Protein AF-A0A7X5FRD9-F1 (afdb_monomer_lite)

Structure (mmCIF, N/CA/C/O backbone):
data_AF-A0A7X5FRD9-F1
#
_entry.id   AF-A0A7X5FRD9-F1
#
loop_
_atom_site.group_PDB
_atom_site.id
_atom_site.type_symbol
_atom_site.label_atom_id
_atom_site.label_alt_id
_atom_site.label_comp_id
_atom_site.label_asym_id
_atom_site.label_entity_id
_atom_site.label_seq_id
_atom_site.pdbx_PDB_ins_code
_atom_site.Cartn_x
_atom_site.Cartn_y
_atom_site.Cartn_z
_atom_site.occupancy
_atom_site.B_iso_or_equiv
_atom_site.auth_seq_id
_atom_site.auth_comp_id
_atom_site.auth_asym_id
_atom_site.auth_atom_id
_atom_site.pdbx_PDB_model_num
ATOM 1 N N . MET A 1 1 ? 7.848 5.625 -25.004 1.00 50.00 1 MET A N 1
ATOM 2 C CA . MET A 1 1 ? 8.713 4.626 -24.335 1.00 50.00 1 MET A CA 1
ATOM 3 C C . MET A 1 1 ? 7.852 3.882 -23.317 1.00 50.00 1 MET A C 1
ATOM 5 O O . MET A 1 1 ? 7.353 4.527 -22.405 1.00 50.00 1 MET A O 1
ATOM 9 N N . LYS A 1 2 ? 7.557 2.586 -23.506 1.00 56.16 2 LYS A N 1
ATOM 10 C CA . LYS A 1 2 ? 6.750 1.821 -22.533 1.00 56.16 2 LYS A CA 1
ATOM 11 C C . LYS A 1 2 ? 7.625 1.489 -21.322 1.00 56.16 2 LYS A C 1
ATOM 13 O O . LYS A 1 2 ? 8.615 0.773 -21.457 1.00 56.16 2 LYS A O 1
ATOM 18 N N . ILE A 1 3 ? 7.289 2.040 -20.162 1.00 62.16 3 ILE A N 1
ATOM 19 C CA . ILE A 1 3 ? 7.941 1.710 -18.891 1.00 62.16 3 ILE A CA 1
ATOM 20 C C . ILE A 1 3 ? 7.584 0.251 -18.566 1.00 62.16 3 ILE A C 1
ATOM 22 O O . ILE A 1 3 ? 6.420 -0.130 -18.645 1.00 62.16 3 ILE A O 1
ATOM 26 N N . LYS A 1 4 ? 8.586 -0.575 -18.252 1.00 71.56 4 LYS A N 1
ATOM 27 C CA . LYS A 1 4 ? 8.420 -1.982 -17.860 1.00 71.56 4 LYS A CA 1
ATOM 28 C C . LYS A 1 4 ? 8.595 -2.123 -16.350 1.00 71.56 4 LYS A C 1
ATOM 30 O O . LYS A 1 4 ? 9.277 -1.304 -15.734 1.00 71.56 4 LYS A O 1
ATOM 35 N N . LEU A 1 5 ? 8.038 -3.190 -15.778 1.0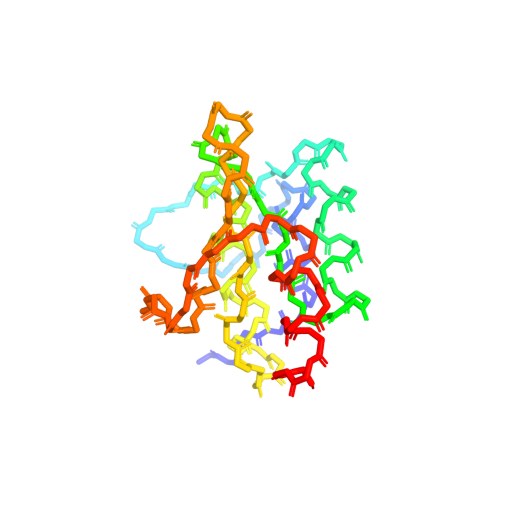0 69.38 5 LEU A N 1
ATOM 36 C CA . LEU A 1 5 ? 8.143 -3.484 -14.344 1.00 69.38 5 LEU A CA 1
ATOM 37 C C . LEU A 1 5 ? 9.606 -3.625 -13.887 1.00 69.38 5 LEU A C 1
ATOM 39 O O . LEU A 1 5 ? 9.982 -3.098 -12.848 1.00 69.38 5 LEU A O 1
ATOM 43 N N . GLU A 1 6 ? 10.447 -4.240 -14.720 1.00 67.56 6 GLU A N 1
ATOM 44 C CA . GLU A 1 6 ? 11.883 -4.434 -14.466 1.00 67.56 6 GLU A CA 1
ATOM 45 C C . GLU A 1 6 ? 12.623 -3.109 -14.224 1.00 67.56 6 GLU A C 1
ATOM 47 O O . GLU A 1 6 ? 13.511 -3.026 -13.376 1.00 67.56 6 GLU A O 1
ATOM 52 N N . HIS A 1 7 ? 12.220 -2.039 -14.917 1.00 66.38 7 HIS A N 1
ATOM 53 C CA . HIS A 1 7 ? 12.802 -0.710 -14.730 1.00 66.38 7 HIS A CA 1
ATOM 54 C C . HIS A 1 7 ? 12.393 -0.086 -13.391 1.00 66.38 7 HIS A C 1
ATOM 56 O O . HIS A 1 7 ? 13.156 0.692 -12.819 1.00 66.38 7 HIS A O 1
ATOM 62 N N . ILE A 1 8 ? 11.208 -0.426 -12.878 1.00 67.62 8 ILE A N 1
ATOM 63 C CA . ILE A 1 8 ? 10.758 -0.001 -11.549 1.00 67.62 8 ILE A CA 1
ATOM 64 C C . ILE A 1 8 ? 11.499 -0.798 -10.471 1.00 67.62 8 ILE A C 1
ATOM 66 O O . ILE A 1 8 ? 11.976 -0.207 -9.505 1.00 67.62 8 ILE A O 1
ATOM 70 N N . ASP A 1 9 ? 11.691 -2.104 -10.660 1.00 68.81 9 ASP A N 1
ATOM 71 C CA . ASP A 1 9 ? 12.445 -2.940 -9.719 1.00 68.81 9 ASP A CA 1
ATOM 72 C C . ASP A 1 9 ? 13.912 -2.506 -9.595 1.00 68.81 9 ASP A C 1
ATOM 74 O O . ASP A 1 9 ? 14.476 -2.513 -8.498 1.00 68.81 9 ASP A O 1
ATOM 78 N N . GLN A 1 10 ? 14.534 -2.071 -10.695 1.00 67.38 10 GLN A N 1
ATOM 79 C CA . GLN A 1 10 ? 15.871 -1.472 -10.660 1.00 67.38 10 GLN A CA 1
ATOM 80 C C . GLN A 1 10 ? 15.899 -0.182 -9.828 1.00 67.38 10 GLN A C 1
ATOM 82 O O . GLN A 1 10 ? 16.815 -0.004 -9.025 1.00 67.38 10 GLN A O 1
ATOM 87 N N . LEU A 1 11 ? 14.876 0.672 -9.945 1.00 67.06 11 LEU A N 1
ATOM 88 C CA . LEU A 1 11 ? 14.765 1.900 -9.154 1.00 67.06 11 LEU A CA 1
ATOM 89 C C . LEU A 1 11 ? 14.555 1.630 -7.665 1.00 67.06 11 LEU A C 1
ATOM 91 O O . LEU A 1 11 ? 15.206 2.273 -6.845 1.00 67.06 11 LEU A O 1
ATOM 95 N N . VAL A 1 12 ? 13.700 0.661 -7.321 1.00 62.84 12 VAL A N 1
ATOM 96 C CA . VAL A 1 12 ? 13.488 0.218 -5.933 1.00 62.84 12 VAL A CA 1
ATOM 97 C C . VAL A 1 12 ? 14.810 -0.221 -5.300 1.00 62.84 12 VAL A C 1
ATOM 99 O O . VAL A 1 12 ? 15.067 0.076 -4.134 1.00 62.84 12 VAL A O 1
ATOM 102 N N . ARG A 1 13 ? 15.675 -0.882 -6.081 1.00 62.72 13 ARG A N 1
ATOM 103 C CA . ARG A 1 13 ? 17.015 -1.329 -5.667 1.00 62.72 13 ARG A CA 1
ATOM 104 C C . ARG A 1 13 ? 18.076 -0.220 -5.673 1.00 62.72 13 ARG A C 1
ATOM 106 O O . ARG A 1 13 ? 19.208 -0.488 -5.296 1.00 62.72 13 ARG A O 1
ATOM 113 N N . GLY A 1 14 ? 17.737 1.004 -6.087 1.00 55.38 14 GLY A N 1
ATOM 114 C CA . GLY A 1 14 ? 18.679 2.126 -6.178 1.00 55.38 14 GLY A CA 1
ATOM 115 C C . GLY A 1 14 ? 19.594 2.097 -7.408 1.00 55.38 14 GLY A C 1
ATOM 116 O O . GLY A 1 14 ? 20.504 2.917 -7.509 1.00 55.38 14 GLY A O 1
ATOM 117 N N . ASN A 1 15 ? 19.349 1.198 -8.365 1.00 55.38 15 ASN A N 1
ATOM 118 C CA . ASN A 1 15 ? 20.126 1.104 -9.596 1.00 55.38 15 ASN A CA 1
ATOM 119 C C . ASN A 1 15 ? 19.606 2.095 -10.646 1.00 55.38 15 ASN A C 1
ATOM 121 O O . ASN A 1 15 ? 18.398 2.311 -10.785 1.00 55.38 15 ASN A O 1
ATOM 125 N N . LYS A 1 16 ? 20.520 2.688 -11.425 1.00 52.94 16 LYS A N 1
ATOM 126 C CA . LYS A 1 16 ? 20.158 3.539 -12.568 1.00 52.94 16 LYS A CA 1
ATOM 127 C C . LYS A 1 16 ? 19.449 2.675 -13.612 1.00 52.94 16 LYS A C 1
ATOM 129 O O . LYS A 1 16 ? 20.088 1.852 -14.252 1.00 52.94 16 LYS A O 1
ATOM 134 N N . SER A 1 17 ? 18.152 2.893 -13.811 1.00 48.69 17 SER A N 1
ATOM 135 C CA . SER A 1 17 ? 17.380 2.187 -14.843 1.00 48.69 17 SER A CA 1
ATOM 136 C C . SER A 1 17 ? 17.606 2.733 -16.258 1.00 48.69 17 SER A C 1
ATOM 138 O O . SER A 1 17 ? 17.048 2.209 -17.216 1.00 48.69 17 SER A O 1
ATOM 140 N N . GLY A 1 18 ? 18.389 3.812 -16.405 1.00 49.53 18 GLY A N 1
ATOM 141 C CA . GLY A 1 18 ? 18.667 4.462 -17.692 1.00 49.53 18 GLY A CA 1
ATOM 142 C C . GLY A 1 18 ? 17.465 5.182 -18.317 1.00 49.53 18 GLY A C 1
ATOM 143 O O . GLY A 1 18 ? 17.599 5.763 -19.390 1.00 49.53 18 GLY A O 1
ATOM 144 N N . ILE A 1 19 ? 16.300 5.178 -17.656 1.00 49.31 19 ILE A N 1
ATOM 145 C CA . ILE A 1 19 ? 15.057 5.776 -18.154 1.00 49.31 19 ILE A CA 1
ATOM 146 C C . ILE A 1 19 ? 14.659 6.956 -17.268 1.00 49.31 19 ILE A C 1
ATOM 148 O O . ILE A 1 19 ? 14.501 6.817 -16.053 1.00 49.31 19 ILE A O 1
ATOM 152 N N . ASN A 1 20 ? 14.443 8.115 -17.894 1.00 48.94 20 ASN A N 1
ATOM 153 C CA . ASN A 1 20 ? 13.941 9.319 -17.233 1.00 48.94 20 ASN A CA 1
ATOM 154 C 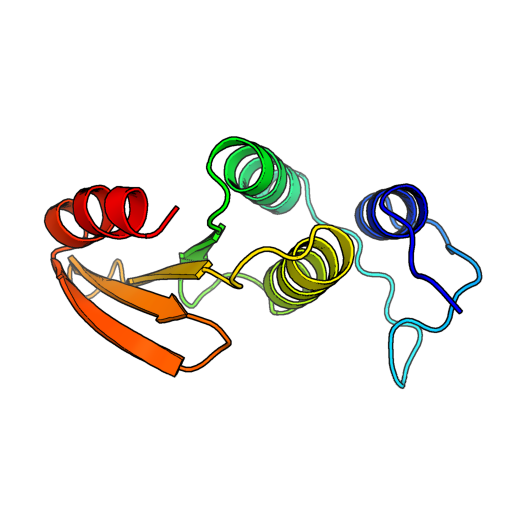C . ASN A 1 20 ? 12.470 9.131 -16.843 1.00 48.94 20 ASN A C 1
ATOM 156 O O . ASN A 1 20 ? 11.560 9.358 -17.633 1.00 48.94 20 ASN A O 1
ATOM 160 N N . LEU A 1 21 ? 12.236 8.711 -15.602 1.00 51.09 21 LEU A N 1
ATOM 161 C CA . LEU A 1 21 ? 10.906 8.506 -15.025 1.00 51.09 21 LEU A CA 1
ATOM 162 C C . LEU A 1 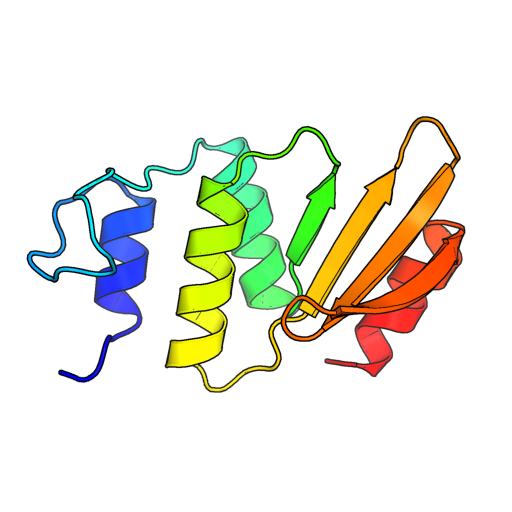21 ? 10.361 9.773 -14.317 1.00 51.09 21 LEU A C 1
ATOM 164 O O . LEU A 1 21 ? 9.649 9.660 -13.318 1.00 51.09 21 LEU A O 1
ATOM 168 N N . GLY A 1 22 ? 10.717 10.968 -14.810 1.00 43.53 22 GLY A N 1
ATOM 169 C CA . GLY A 1 22 ? 10.347 12.285 -14.260 1.00 43.53 22 GLY A CA 1
ATOM 170 C C . GLY A 1 22 ? 11.518 13.284 -14.206 1.00 43.53 22 GLY A C 1
ATOM 171 O O . GLY A 1 22 ? 12.670 12.895 -14.382 1.00 43.53 22 GLY A O 1
ATOM 172 N N . SER A 1 23 ? 11.224 14.572 -13.964 1.00 40.00 23 SER A N 1
ATOM 173 C CA . SER A 1 23 ? 12.109 15.724 -14.255 1.00 40.00 23 SER A CA 1
ATOM 174 C C . SER A 1 23 ? 13.450 15.824 -13.517 1.00 40.00 23 SER A C 1
ATOM 176 O O . SER A 1 23 ? 14.245 16.691 -13.865 1.00 40.00 23 SER A O 1
ATOM 178 N N . ARG A 1 24 ? 13.767 14.980 -12.531 1.00 43.38 24 ARG A N 1
ATOM 179 C CA . ARG A 1 24 ? 15.112 14.926 -11.931 1.00 43.38 24 ARG A CA 1
ATOM 180 C C . ARG A 1 24 ? 15.421 13.495 -11.524 1.00 43.38 24 ARG A C 1
ATOM 182 O O . ARG A 1 24 ? 14.579 12.840 -10.917 1.00 43.38 24 ARG A O 1
ATOM 189 N N . GLY A 1 25 ? 16.625 13.029 -11.851 1.00 43.38 25 GLY A N 1
ATOM 190 C CA . GLY A 1 25 ? 17.153 11.716 -11.485 1.00 43.38 25 GLY A CA 1
ATOM 191 C C . GLY A 1 25 ? 17.344 11.567 -9.977 1.00 43.38 25 GLY A C 1
ATOM 192 O O . GLY A 1 25 ? 18.469 11.547 -9.491 1.00 43.38 25 GLY A O 1
ATOM 193 N N . VAL A 1 26 ? 16.243 11.478 -9.235 1.00 45.69 26 VAL A N 1
ATOM 194 C CA . VAL A 1 26 ? 16.248 11.147 -7.815 1.00 45.69 26 VAL A CA 1
ATOM 195 C C . VAL A 1 26 ? 16.258 9.621 -7.715 1.00 45.69 26 VAL A C 1
ATOM 197 O O . VAL A 1 26 ? 15.280 8.987 -8.118 1.00 45.69 26 VAL A O 1
ATOM 200 N N . PRO A 1 27 ? 17.342 8.996 -7.221 1.00 48.75 27 PRO A N 1
ATOM 201 C CA . PRO A 1 27 ? 17.355 7.561 -6.980 1.00 48.75 27 PRO A CA 1
ATOM 202 C C . PRO A 1 27 ? 16.256 7.218 -5.967 1.00 48.75 27 PRO A C 1
ATOM 204 O O . PRO A 1 27 ? 16.276 7.656 -4.817 1.00 48.75 27 PRO A O 1
ATOM 207 N N . HIS A 1 28 ? 15.267 6.444 -6.409 1.00 61.00 28 HIS A N 1
ATOM 208 C CA . HIS A 1 28 ? 14.113 6.036 -5.606 1.00 61.00 28 HIS A CA 1
ATOM 209 C C . HIS A 1 28 ? 14.419 4.784 -4.770 1.00 61.00 28 HIS A C 1
ATOM 211 O O . HIS A 1 28 ? 13.602 3.868 -4.702 1.00 61.00 28 HIS A O 1
ATOM 217 N N . HIS A 1 29 ? 15.602 4.733 -4.153 1.00 68.06 29 HIS A N 1
ATOM 218 C CA . HIS A 1 29 ? 15.959 3.624 -3.278 1.00 68.06 29 HIS A CA 1
ATOM 219 C C . HIS A 1 29 ? 14.980 3.580 -2.100 1.00 68.06 29 HIS A C 1
ATOM 221 O O . HIS A 1 29 ? 14.861 4.553 -1.348 1.00 68.06 29 HIS A O 1
ATOM 227 N N . LEU A 1 30 ? 14.268 2.461 -1.977 1.00 74.00 30 LEU A N 1
ATOM 228 C CA . LEU A 1 30 ? 13.393 2.191 -0.845 1.00 74.00 30 LEU A CA 1
ATOM 229 C C . LEU A 1 30 ? 14.222 1.562 0.272 1.00 74.00 30 LEU A C 1
ATOM 231 O O . LEU A 1 30 ? 14.927 0.579 0.050 1.00 74.00 30 LEU A O 1
ATOM 235 N N . HIS A 1 31 ? 14.103 2.082 1.491 1.00 80.38 31 HIS A N 1
ATOM 236 C CA . HIS A 1 31 ? 14.654 1.396 2.657 1.00 80.38 31 HIS A CA 1
ATOM 237 C C . HIS A 1 31 ? 13.960 0.047 2.868 1.00 80.38 31 HIS A C 1
ATOM 239 O O . HIS A 1 31 ? 12.841 -0.174 2.407 1.00 80.38 31 HIS A O 1
ATOM 245 N N . THR A 1 32 ? 14.579 -0.844 3.643 1.00 81.44 32 THR A N 1
ATOM 246 C CA . THR A 1 32 ? 14.047 -2.187 3.933 1.00 81.44 32 THR A CA 1
ATOM 247 C C . THR A 1 32 ? 12.585 -2.163 4.393 1.00 81.44 32 THR A C 1
ATOM 249 O O . THR A 1 32 ? 11.776 -2.954 3.913 1.00 81.44 32 THR A O 1
ATOM 252 N N . PHE A 1 33 ? 12.210 -1.217 5.263 1.00 82.38 33 PHE A N 1
ATOM 253 C CA . PHE A 1 33 ? 10.830 -1.087 5.745 1.00 82.38 33 PHE A CA 1
ATOM 254 C C . PHE A 1 33 ? 9.849 -0.634 4.649 1.00 82.38 33 PHE A C 1
ATOM 256 O O . PHE A 1 33 ? 8.714 -1.109 4.597 1.00 82.38 33 PHE A O 1
ATOM 263 N N . GLU A 1 34 ? 10.279 0.253 3.751 1.00 82.88 34 GLU A N 1
ATOM 264 C CA . GLU A 1 34 ? 9.480 0.737 2.620 1.00 82.88 34 GLU A CA 1
ATOM 265 C C . GLU A 1 34 ? 9.329 -0.355 1.569 1.00 82.88 34 GLU A C 1
ATOM 267 O O . GLU A 1 34 ? 8.242 -0.551 1.038 1.00 82.88 34 GLU A O 1
ATOM 272 N N . LYS A 1 35 ? 10.395 -1.125 1.334 1.00 83.44 35 LYS A N 1
ATOM 273 C CA . LYS A 1 35 ? 10.374 -2.297 0.466 1.00 83.44 35 LYS A CA 1
ATOM 274 C C . LYS A 1 35 ? 9.379 -3.341 0.974 1.00 83.44 35 LYS A C 1
ATOM 276 O O . LYS A 1 35 ? 8.568 -3.823 0.197 1.00 83.44 35 LYS A O 1
ATOM 281 N N . MET A 1 36 ? 9.342 -3.613 2.281 1.00 86.00 36 MET A N 1
ATOM 282 C CA . MET A 1 36 ? 8.323 -4.501 2.858 1.00 86.00 36 MET A CA 1
ATOM 283 C C . MET A 1 36 ? 6.893 -3.983 2.641 1.00 86.00 36 MET A C 1
ATOM 285 O O . MET A 1 36 ? 5.987 -4.777 2.381 1.00 86.00 36 MET A O 1
ATOM 289 N N . LYS A 1 37 ? 6.663 -2.667 2.756 1.00 88.19 37 LYS A N 1
ATOM 290 C CA . LYS A 1 37 ? 5.354 -2.057 2.459 1.00 88.19 37 LYS A CA 1
ATOM 291 C C . LYS A 1 37 ? 5.007 -2.173 0.978 1.00 88.19 37 LYS A C 1
ATOM 293 O O . LYS A 1 37 ? 3.888 -2.557 0.657 1.00 88.19 37 LYS A O 1
ATOM 298 N N . TYR A 1 38 ? 5.968 -1.903 0.103 1.00 87.38 38 TYR A N 1
ATOM 299 C CA . TYR A 1 38 ? 5.839 -2.046 -1.342 1.00 87.38 38 TYR A CA 1
ATOM 300 C C . TYR A 1 38 ? 5.510 -3.488 -1.753 1.00 87.38 38 TYR A C 1
ATOM 302 O O . TYR A 1 38 ? 4.550 -3.711 -2.482 1.00 87.38 38 TYR A O 1
ATOM 310 N N . ASP A 1 39 ? 6.224 -4.481 -1.222 1.00 86.75 39 ASP A N 1
ATOM 311 C CA . ASP A 1 39 ? 5.985 -5.896 -1.525 1.00 86.75 39 ASP A CA 1
ATOM 312 C C . ASP A 1 39 ? 4.590 -6.344 -1.059 1.00 86.75 39 ASP A C 1
ATOM 314 O O . ASP A 1 39 ? 3.902 -7.106 -1.743 1.00 86.75 39 ASP A O 1
ATOM 318 N N . ARG A 1 40 ? 4.133 -5.849 0.100 1.00 89.06 40 ARG A N 1
ATOM 319 C CA . ARG A 1 40 ? 2.751 -6.059 0.562 1.00 89.06 40 ARG A CA 1
ATOM 320 C C . ARG A 1 40 ? 1.745 -5.379 -0.359 1.00 89.06 40 ARG A C 1
ATOM 322 O O . ARG A 1 40 ? 0.727 -5.987 -0.672 1.00 89.06 40 ARG A O 1
ATOM 329 N N . ALA A 1 41 ? 2.037 -4.163 -0.808 1.00 89.88 41 ALA A N 1
ATOM 330 C CA . ALA A 1 41 ? 1.175 -3.432 -1.722 1.00 89.88 41 ALA A CA 1
ATOM 331 C C . ALA A 1 41 ? 1.044 -4.147 -3.067 1.00 89.88 41 ALA A C 1
ATOM 333 O O . ALA A 1 41 ? -0.061 -4.302 -3.566 1.00 89.88 41 ALA A O 1
ATOM 334 N N . LEU A 1 42 ? 2.133 -4.697 -3.607 1.00 87.94 42 LEU A N 1
ATOM 335 C CA . LEU A 1 42 ? 2.099 -5.508 -4.825 1.00 87.94 42 LEU A CA 1
ATOM 336 C C . LEU A 1 42 ? 1.196 -6.740 -4.701 1.00 87.94 42 LEU A C 1
ATOM 338 O O . LEU A 1 42 ? 0.517 -7.088 -5.665 1.00 87.94 42 LEU A O 1
ATOM 342 N N . LYS A 1 43 ? 1.191 -7.398 -3.535 1.00 88.62 43 LYS A N 1
ATOM 343 C CA . LYS A 1 43 ? 0.323 -8.556 -3.267 1.00 88.62 43 LYS A CA 1
ATOM 344 C C . LYS A 1 43 ? -1.136 -8.149 -3.092 1.00 88.62 43 LYS A C 1
ATOM 346 O O . LYS A 1 43 ? -2.023 -8.814 -3.613 1.00 88.62 43 LYS A O 1
ATOM 351 N N . ASN A 1 44 ? -1.368 -7.061 -2.366 1.00 87.69 44 ASN A N 1
ATOM 352 C CA . ASN A 1 44 ? -2.703 -6.594 -2.011 1.00 87.69 44 ASN A CA 1
ATOM 353 C C . ASN A 1 44 ? -3.335 -5.683 -3.073 1.00 87.69 44 ASN A C 1
ATOM 355 O O . ASN A 1 44 ? -4.514 -5.386 -2.962 1.00 87.69 44 ASN A O 1
ATOM 359 N N . LYS A 1 45 ? -2.560 -5.223 -4.063 1.00 89.88 45 LYS A N 1
ATOM 360 C CA . LYS A 1 45 ? -2.901 -4.214 -5.082 1.00 89.88 45 LYS A CA 1
ATOM 361 C C . LYS A 1 45 ? -3.340 -2.838 -4.543 1.00 89.88 45 LYS A C 1
ATOM 363 O O . LYS A 1 45 ? -3.898 -2.039 -5.283 1.00 89.88 45 LYS A O 1
ATOM 368 N N . PHE A 1 46 ? -3.047 -2.527 -3.284 1.00 92.00 46 PHE A N 1
ATOM 369 C CA . PHE A 1 46 ? -3.190 -1.184 -2.715 1.00 92.00 46 PHE A CA 1
ATOM 370 C C . PHE A 1 46 ? -2.038 -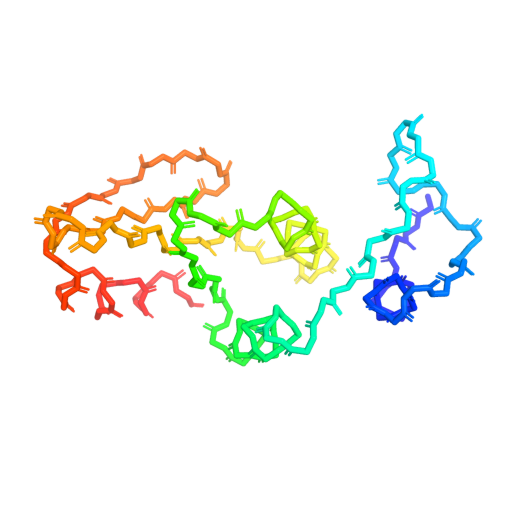0.895 -1.761 1.00 92.00 46 PHE A C 1
ATOM 372 O O . PHE A 1 46 ? -1.515 -1.803 -1.109 1.00 92.00 46 PHE A O 1
ATOM 379 N N . LEU A 1 47 ? -1.658 0.373 -1.637 1.00 92.25 47 LEU A N 1
ATOM 380 C CA . LEU A 1 47 ? -0.561 0.784 -0.770 1.00 92.25 47 LEU A CA 1
ATOM 381 C C . LEU A 1 47 ? -1.066 1.254 0.598 1.00 92.25 47 LEU A C 1
ATOM 383 O O . LEU A 1 47 ? -1.850 2.190 0.686 1.00 92.25 47 LEU A O 1
ATOM 387 N N . GLU A 1 48 ? -0.564 0.663 1.684 1.00 91.69 48 GLU A N 1
ATOM 388 C CA . GLU A 1 4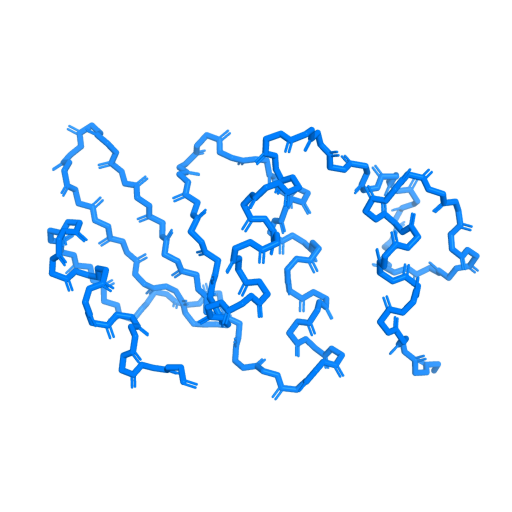8 ? -0.776 1.195 3.036 1.00 91.69 48 GLU A CA 1
ATOM 389 C C . GLU A 1 48 ? 0.370 2.118 3.454 1.00 91.69 48 GLU A C 1
ATOM 391 O O . GLU A 1 48 ? 1.508 1.663 3.610 1.00 91.69 48 GLU A O 1
ATOM 396 N N . ILE A 1 49 ? 0.051 3.376 3.751 1.00 91.31 49 ILE A N 1
ATOM 397 C CA . ILE A 1 49 ? 1.006 4.362 4.264 1.00 91.31 49 ILE A CA 1
ATOM 398 C C . ILE A 1 49 ? 0.481 5.079 5.506 1.00 91.31 49 ILE A C 1
ATOM 400 O O . ILE A 1 49 ? -0.689 4.980 5.873 1.00 91.31 49 ILE A O 1
ATOM 404 N N . THR A 1 50 ? 1.371 5.784 6.185 1.00 89.12 50 THR A N 1
ATOM 405 C CA . THR A 1 50 ? 1.057 6.802 7.188 1.00 89.12 50 THR A CA 1
ATOM 406 C C . THR A 1 50 ? 1.504 8.169 6.681 1.00 89.12 50 THR A C 1
ATOM 408 O O . THR A 1 50 ? 2.276 8.263 5.729 1.00 89.12 50 THR A O 1
ATOM 411 N N . GLN A 1 51 ? 1.088 9.245 7.350 1.00 80.25 51 GLN A N 1
ATOM 412 C CA . GLN A 1 51 ? 1.544 10.606 7.021 1.00 80.25 51 GLN A CA 1
ATOM 413 C C . GLN A 1 51 ? 3.070 10.801 7.140 1.00 80.25 51 GLN A C 1
ATOM 415 O O . GLN A 1 51 ? 3.609 11.769 6.616 1.00 80.25 51 GLN A O 1
ATOM 420 N N . LYS A 1 52 ? 3.774 9.888 7.824 1.00 81.06 52 LYS A N 1
ATOM 421 C CA . LYS A 1 52 ? 5.233 9.929 8.021 1.00 81.06 52 LYS A CA 1
ATOM 422 C C . LYS A 1 52 ? 6.008 9.162 6.942 1.00 81.06 52 LYS A C 1
ATOM 424 O O . LYS A 1 52 ? 7.236 9.202 6.940 1.00 81.06 52 LYS A O 1
ATOM 429 N N . ASP A 1 53 ? 5.322 8.430 6.064 1.00 83.50 53 ASP A N 1
ATOM 430 C CA . ASP A 1 53 ? 5.976 7.693 4.984 1.00 83.50 53 ASP A CA 1
ATOM 431 C C . ASP A 1 53 ? 6.505 8.633 3.896 1.00 83.50 53 ASP A C 1
ATOM 433 O O . ASP A 1 53 ? 5.939 9.688 3.611 1.00 83.50 53 ASP A O 1
ATOM 437 N N . ARG A 1 54 ? 7.621 8.250 3.269 1.00 77.69 54 ARG A N 1
ATOM 438 C CA . ARG A 1 54 ? 8.300 9.108 2.296 1.00 77.69 54 ARG A CA 1
ATOM 439 C C . ARG A 1 54 ? 7.549 9.144 0.969 1.00 77.69 54 ARG A C 1
ATOM 441 O O . ARG A 1 54 ? 7.093 8.122 0.457 1.00 77.69 54 ARG A O 1
ATOM 448 N N . ILE A 1 55 ? 7.597 10.312 0.327 1.00 81.62 55 ILE A N 1
ATOM 449 C CA . ILE A 1 55 ? 7.085 10.549 -1.033 1.00 81.62 55 ILE A CA 1
ATOM 450 C C . ILE A 1 55 ? 7.637 9.548 -2.068 1.00 81.62 55 ILE A C 1
ATOM 452 O O . ILE A 1 55 ? 6.983 9.239 -3.060 1.00 81.62 55 ILE A O 1
ATOM 456 N N . ASN A 1 56 ? 8.835 8.997 -1.837 1.00 79.75 56 ASN A N 1
ATOM 457 C CA . ASN A 1 56 ? 9.454 8.024 -2.735 1.00 79.75 56 ASN A CA 1
ATOM 458 C C . ASN A 1 56 ? 8.617 6.750 -2.889 1.00 79.75 56 ASN A C 1
ATOM 460 O O . ASN A 1 56 ? 8.446 6.287 -4.015 1.00 79.75 56 ASN A O 1
ATOM 464 N N . LEU A 1 57 ? 8.065 6.217 -1.796 1.00 83.31 57 LEU A N 1
ATOM 465 C CA . LEU A 1 57 ? 7.224 5.020 -1.832 1.00 83.31 57 LEU A CA 1
ATOM 466 C C . LEU A 1 57 ? 5.947 5.263 -2.650 1.00 83.31 57 LEU A C 1
ATOM 468 O O . LEU A 1 57 ? 5.580 4.441 -3.486 1.00 83.31 57 LEU A O 1
ATOM 472 N N . ILE A 1 58 ? 5.329 6.431 -2.463 1.00 85.25 58 ILE A N 1
ATOM 473 C CA . ILE A 1 58 ? 4.132 6.885 -3.187 1.00 85.25 58 ILE A CA 1
ATOM 474 C C . ILE A 1 58 ? 4.419 6.987 -4.691 1.00 85.25 58 ILE A C 1
ATOM 476 O O . ILE A 1 58 ? 3.672 6.462 -5.517 1.00 85.25 58 ILE A O 1
ATOM 480 N N . ASN A 1 59 ? 5.540 7.614 -5.054 1.00 83.38 59 ASN A N 1
ATOM 481 C CA . ASN A 1 59 ? 5.950 7.782 -6.447 1.00 83.38 59 ASN A CA 1
ATOM 482 C C . ASN A 1 59 ? 6.235 6.442 -7.137 1.00 83.38 59 ASN A C 1
ATOM 484 O O . ASN A 1 59 ? 5.850 6.246 -8.290 1.00 83.38 59 ASN A O 1
ATOM 488 N N . VAL A 1 60 ? 6.911 5.520 -6.444 1.00 83.38 60 VAL A N 1
ATOM 489 C CA . VAL A 1 60 ? 7.169 4.166 -6.955 1.00 83.38 60 VAL A CA 1
ATOM 490 C C . VAL A 1 60 ? 5.853 3.421 -7.167 1.00 83.38 60 VAL A C 1
ATOM 492 O O . VAL A 1 60 ? 5.646 2.845 -8.233 1.00 83.38 60 VAL A O 1
ATOM 495 N N . TRP A 1 61 ? 4.944 3.474 -6.194 1.00 88.12 61 TRP A N 1
ATOM 496 C CA . TRP A 1 61 ? 3.647 2.810 -6.285 1.00 88.12 61 TRP A CA 1
ATOM 497 C C . TRP A 1 61 ? 2.793 3.332 -7.444 1.00 88.12 61 TRP A C 1
ATOM 499 O O . TRP A 1 61 ? 2.280 2.539 -8.230 1.00 88.12 61 TRP A O 1
ATOM 509 N N . SER A 1 62 ? 2.719 4.653 -7.619 1.00 86.25 62 SER A N 1
ATOM 510 C CA . SER A 1 62 ? 2.001 5.276 -8.738 1.00 86.25 62 SER A CA 1
ATOM 511 C C . SER A 1 62 ? 2.524 4.785 -10.096 1.00 86.25 62 SER A C 1
ATOM 513 O O . SER A 1 62 ? 1.748 4.391 -10.966 1.00 86.25 62 SER A O 1
ATOM 515 N N . LYS A 1 63 ? 3.852 4.686 -10.254 1.00 83.31 63 LYS A N 1
ATOM 516 C CA . LYS A 1 63 ? 4.480 4.142 -11.471 1.00 83.31 63 LYS A CA 1
ATOM 517 C C . LYS A 1 63 ? 4.135 2.670 -11.696 1.00 83.31 63 LYS A C 1
ATOM 519 O O . LYS A 1 63 ? 3.897 2.274 -12.834 1.00 83.31 63 LYS A O 1
ATOM 524 N N . VAL A 1 64 ? 4.095 1.854 -10.639 1.00 85.88 64 VAL A N 1
ATOM 525 C CA . VAL A 1 64 ? 3.660 0.451 -10.755 1.00 85.88 64 VAL A CA 1
ATOM 526 C C . VAL A 1 64 ? 2.224 0.371 -11.235 1.00 85.88 64 VAL A C 1
ATOM 528 O O . VAL A 1 64 ? 1.951 -0.396 -12.157 1.00 85.88 64 VAL A O 1
ATOM 531 N N . CYS A 1 65 ? 1.332 1.165 -10.645 1.00 87.31 65 CYS A N 1
ATOM 532 C CA . CYS A 1 65 ? -0.073 1.191 -11.029 1.00 87.31 65 CYS A CA 1
ATOM 533 C C . CYS A 1 65 ? -0.224 1.562 -12.508 1.00 87.31 65 CYS A C 1
ATOM 535 O O . CYS A 1 65 ? -0.888 0.845 -13.247 1.00 87.31 65 CYS A O 1
ATOM 537 N N . GLN A 1 66 ? 0.511 2.574 -12.981 1.00 83.44 66 GLN A N 1
ATOM 538 C CA . GLN A 1 66 ? 0.543 2.946 -14.400 1.00 83.44 66 GLN A CA 1
ATOM 539 C C . GLN A 1 66 ? 1.024 1.807 -15.313 1.00 83.44 66 GLN A C 1
ATOM 541 O O . GLN A 1 66 ? 0.417 1.546 -16.347 1.00 83.44 66 GLN A O 1
ATOM 546 N N . VAL A 1 67 ? 2.105 1.107 -14.948 1.00 82.00 67 VAL A N 1
ATOM 547 C CA . VAL A 1 67 ? 2.653 0.006 -15.765 1.00 82.00 67 VAL A CA 1
ATOM 548 C C . VAL A 1 67 ? 1.733 -1.212 -15.776 1.00 82.00 67 VAL A C 1
ATOM 550 O O . VAL A 1 67 ? 1.620 -1.887 -16.798 1.00 82.00 67 VAL A O 1
ATOM 553 N N . LYS A 1 68 ? 1.091 -1.511 -14.645 1.00 83.12 68 LYS A N 1
ATOM 554 C CA . LYS A 1 68 ? 0.171 -2.644 -14.507 1.00 83.12 68 LYS A CA 1
ATOM 555 C C . LYS A 1 68 ? -1.271 -2.322 -14.895 1.00 83.12 68 LYS A C 1
ATOM 557 O O . LYS A 1 68 ? -2.093 -3.234 -14.894 1.00 83.12 68 LYS A O 1
ATOM 562 N N . ASN A 1 69 ? -1.554 -1.070 -15.251 1.00 85.50 69 ASN A N 1
ATOM 563 C CA . ASN A 1 69 ? -2.894 -0.565 -15.527 1.00 85.50 69 ASN A CA 1
ATOM 564 C C . ASN A 1 69 ? -3.860 -0.826 -14.352 1.00 85.50 69 ASN A C 1
ATOM 566 O O . ASN A 1 69 ? -4.969 -1.322 -14.534 1.00 85.50 69 ASN A O 1
ATOM 570 N N . TRP A 1 70 ? -3.378 -0.579 -13.132 1.00 87.12 70 TRP A N 1
ATOM 571 C CA . TRP A 1 70 ? -4.152 -0.668 -11.895 1.00 87.12 70 TRP A CA 1
ATOM 572 C C . TRP A 1 70 ? -4.617 0.718 -11.465 1.00 87.12 70 TRP A C 1
ATOM 574 O O . TRP A 1 70 ? -3.909 1.704 -11.682 1.00 87.12 70 TRP A O 1
ATOM 584 N N . ASP A 1 71 ? -5.759 0.759 -10.786 1.00 88.69 71 ASP A N 1
ATOM 585 C CA . ASP A 1 71 ? -6.189 1.941 -10.047 1.00 88.69 71 ASP A CA 1
ATOM 586 C C . ASP A 1 71 ? -5.153 2.262 -8.964 1.00 88.69 71 ASP A C 1
ATOM 588 O O . ASP A 1 71 ? -4.701 1.376 -8.229 1.00 88.69 71 ASP A O 1
ATOM 592 N N . ASN A 1 72 ? -4.764 3.530 -8.841 1.00 89.62 72 ASN A N 1
ATOM 593 C CA . ASN A 1 72 ? -3.773 3.929 -7.852 1.00 89.62 72 ASN A CA 1
ATOM 594 C C . ASN A 1 72 ? -4.428 4.070 -6.473 1.00 89.62 72 ASN A C 1
ATOM 596 O O . ASN A 1 72 ? -4.759 5.170 -6.024 1.00 89.62 72 ASN A O 1
ATOM 600 N N . LEU A 1 73 ? -4.639 2.926 -5.823 1.00 92.44 73 LEU A N 1
ATOM 601 C CA . LEU A 1 73 ? -5.282 2.822 -4.519 1.00 92.44 73 LEU A CA 1
ATOM 602 C C . LEU A 1 73 ? -4.272 2.954 -3.382 1.00 92.44 73 LEU A C 1
ATOM 604 O O . LEU A 1 73 ? -3.262 2.241 -3.327 1.00 92.44 73 LEU A O 1
ATOM 608 N N . MET A 1 74 ? -4.583 3.832 -2.431 1.00 93.00 74 MET A N 1
ATOM 609 C CA . MET A 1 74 ? -3.794 4.038 -1.222 1.00 93.00 74 MET A CA 1
ATOM 610 C C . MET A 1 74 ? -4.688 4.131 0.013 1.00 93.00 74 MET A C 1
ATOM 612 O O . MET A 1 74 ? -5.765 4.717 -0.023 1.00 93.00 74 MET A O 1
ATOM 616 N N . LEU A 1 75 ? -4.208 3.587 1.127 1.00 92.75 75 LEU A N 1
ATOM 617 C CA . LEU A 1 75 ? -4.781 3.747 2.456 1.00 92.75 75 LEU A CA 1
ATOM 618 C C . LEU A 1 75 ? -3.823 4.578 3.308 1.00 92.75 75 LEU A C 1
ATOM 620 O O . LEU A 1 75 ? -2.766 4.082 3.713 1.00 92.75 75 LEU A O 1
ATOM 624 N N . ILE A 1 76 ? -4.202 5.815 3.613 1.00 92.12 76 ILE A N 1
ATOM 625 C CA . ILE A 1 76 ? -3.451 6.697 4.504 1.00 92.12 76 ILE A CA 1
ATOM 626 C C . ILE A 1 76 ? -3.986 6.517 5.915 1.00 92.12 76 ILE A C 1
ATOM 628 O O . ILE A 1 76 ? -5.121 6.869 6.209 1.00 92.12 76 ILE A O 1
ATOM 632 N N . LYS A 1 77 ? -3.166 5.964 6.805 1.00 92.00 77 LYS A N 1
ATOM 633 C CA . LYS A 1 77 ? -3.501 5.791 8.221 1.00 92.00 77 LYS A CA 1
ATOM 634 C C . LYS A 1 77 ? -2.977 6.970 9.027 1.00 92.00 77 LYS A C 1
ATOM 636 O O . LYS A 1 77 ? -1.787 7.292 8.967 1.00 92.00 77 LYS A O 1
ATOM 641 N N . ASN A 1 78 ? -3.848 7.548 9.837 1.00 88.75 78 ASN A N 1
ATOM 642 C CA . ASN A 1 78 ? -3.499 8.514 10.858 1.00 88.75 78 ASN A CA 1
ATOM 643 C C . ASN A 1 78 ? -3.593 7.844 12.237 1.00 88.75 78 ASN A C 1
ATOM 645 O O . ASN A 1 78 ? -4.674 7.646 12.788 1.00 88.75 78 ASN A O 1
ATOM 649 N N . SER A 1 79 ? -2.435 7.479 12.790 1.00 81.69 79 SER A N 1
ATOM 650 C CA . SER A 1 79 ? -2.357 6.827 14.101 1.00 81.69 79 SER A CA 1
ATOM 651 C C . SER A 1 79 ? -2.737 7.747 15.264 1.00 81.69 79 SER A C 1
ATOM 653 O O . SER A 1 79 ? -3.078 7.238 16.322 1.00 81.69 79 SER A O 1
ATOM 655 N N . GLU A 1 80 ? -2.671 9.069 15.088 1.00 82.75 80 GLU A N 1
ATOM 656 C CA . GLU A 1 80 ? -2.979 10.042 16.144 1.00 82.75 80 GLU A CA 1
ATOM 657 C C . GLU A 1 80 ? -4.490 10.196 16.329 1.00 82.75 80 GLU A C 1
ATOM 659 O O . GLU A 1 80 ? -4.970 10.316 17.450 1.00 82.75 80 GLU A O 1
ATOM 664 N N . THR A 1 81 ? -5.250 10.127 15.234 1.00 83.88 81 THR A N 1
ATOM 665 C CA . THR A 1 81 ? -6.716 10.250 15.261 1.00 83.88 81 THR A CA 1
ATOM 666 C C . THR A 1 81 ? -7.444 8.907 15.222 1.00 83.88 81 THR A C 1
ATOM 668 O O . THR A 1 81 ? -8.660 8.871 15.376 1.00 83.88 81 THR A O 1
ATOM 671 N N . GLY A 1 82 ? -6.735 7.796 14.984 1.00 86.12 82 GLY A N 1
ATOM 672 C CA . GLY A 1 82 ? -7.346 6.473 14.800 1.00 86.12 82 GLY A CA 1
ATOM 673 C C . GLY A 1 82 ? -8.118 6.319 13.482 1.00 86.12 82 GLY A C 1
ATOM 674 O O . GLY A 1 82 ? -8.783 5.303 13.263 1.00 86.12 82 GLY A O 1
ATOM 675 N N . ASN A 1 83 ? -8.001 7.302 12.587 1.00 90.88 83 ASN A N 1
ATOM 676 C CA . ASN A 1 83 ? -8.700 7.345 11.311 1.00 90.88 83 ASN A CA 1
ATOM 677 C C . ASN A 1 83 ? -7.790 6.941 10.150 1.00 90.88 83 ASN A C 1
ATOM 679 O O . ASN A 1 83 ? -6.561 6.993 10.223 1.00 90.88 83 ASN A O 1
ATOM 683 N N . ALA A 1 84 ? -8.404 6.529 9.054 1.00 93.25 84 ALA A N 1
ATOM 684 C CA . ALA A 1 84 ? -7.756 6.307 7.782 1.00 93.25 84 ALA A CA 1
ATOM 685 C C . ALA A 1 84 ? -8.573 6.910 6.643 1.00 93.25 84 ALA A C 1
ATOM 687 O O . ALA A 1 84 ? -9.782 7.114 6.755 1.00 93.25 84 ALA A O 1
ATOM 688 N N . GLU A 1 85 ? -7.889 7.157 5.539 1.00 92.31 85 GLU A N 1
ATOM 689 C CA . GLU A 1 85 ? -8.454 7.692 4.313 1.00 92.31 85 GLU A CA 1
ATOM 690 C C . GLU A 1 85 ? -8.058 6.803 3.136 1.00 92.31 85 GLU A C 1
ATOM 692 O O . GLU A 1 85 ? -6.911 6.362 3.030 1.00 92.31 85 GLU A O 1
ATOM 697 N N . ILE A 1 86 ? -9.025 6.513 2.272 1.00 93.12 86 ILE A N 1
ATOM 698 C CA . ILE A 1 86 ? -8.821 5.792 1.022 1.00 93.12 86 ILE A CA 1
ATOM 699 C C . ILE A 1 86 ? -8.693 6.826 -0.087 1.00 93.12 86 ILE A C 1
ATOM 701 O O . ILE A 1 86 ? -9.625 7.595 -0.335 1.00 93.12 86 ILE A O 1
ATOM 705 N N . LEU A 1 87 ? -7.554 6.803 -0.770 1.00 92.19 87 LEU A N 1
ATOM 706 C CA . LEU A 1 87 ? -7.313 7.590 -1.966 1.00 92.19 87 LEU A CA 1
ATOM 707 C C . LEU A 1 87 ? -7.349 6.672 -3.178 1.00 92.19 87 LEU A C 1
ATOM 709 O O . LEU A 1 87 ? -6.772 5.582 -3.162 1.00 92.19 87 LEU A O 1
ATOM 713 N N . LYS A 1 88 ? -7.985 7.152 -4.240 1.00 90.88 88 LYS A N 1
ATOM 714 C CA . LYS A 1 88 ? -7.940 6.553 -5.567 1.00 90.88 88 LYS A CA 1
ATOM 715 C C . LYS A 1 88 ? -7.456 7.605 -6.545 1.00 90.88 88 LYS A C 1
ATOM 717 O O . LYS A 1 88 ? -8.013 8.697 -6.604 1.00 90.88 88 LYS A O 1
ATOM 722 N N . ASP A 1 89 ? -6.386 7.293 -7.264 1.00 86.50 89 ASP A N 1
ATOM 723 C CA . ASP A 1 89 ? -5.807 8.173 -8.286 1.00 86.50 89 ASP A CA 1
ATOM 724 C C . ASP A 1 89 ? -5.449 9.573 -7.758 1.00 86.50 89 ASP A C 1
ATOM 726 O O . ASP A 1 89 ? -5.437 10.557 -8.490 1.00 86.50 89 ASP A O 1
ATOM 730 N N . GLY A 1 90 ? -5.118 9.650 -6.464 1.00 83.75 90 GLY A N 1
ATOM 731 C CA . GLY A 1 90 ? -4.764 10.891 -5.774 1.00 83.75 90 GLY A CA 1
ATOM 732 C C . GLY A 1 90 ? -5.943 11.649 -5.161 1.00 83.75 90 GLY A C 1
ATOM 733 O O . GLY A 1 90 ? -5.710 12.623 -4.452 1.00 83.75 90 GLY A O 1
ATOM 734 N N . PHE A 1 91 ? -7.181 11.193 -5.363 1.00 87.44 91 PHE A N 1
ATOM 735 C CA . PHE A 1 91 ? -8.371 11.820 -4.796 1.00 87.44 91 PHE A CA 1
ATOM 736 C C . PHE A 1 91 ? -8.900 11.023 -3.600 1.00 87.44 91 PHE A C 1
ATOM 738 O O . PHE A 1 91 ? -9.028 9.797 -3.693 1.00 87.44 91 PHE A O 1
ATOM 745 N N . PRO A 1 92 ? -9.227 11.683 -2.477 1.00 90.00 92 PRO A N 1
ATOM 746 C CA . PRO A 1 92 ? -9.853 11.016 -1.347 1.00 90.00 92 PRO A CA 1
ATOM 747 C C . PRO A 1 92 ? -11.284 10.602 -1.708 1.00 90.00 92 PRO A C 1
ATOM 749 O O . PRO A 1 92 ? -12.087 11.418 -2.153 1.00 90.00 92 PRO A O 1
ATOM 752 N N . ILE A 1 93 ? -11.606 9.322 -1.518 1.00 92.75 93 ILE A N 1
ATOM 753 C CA . ILE A 1 93 ? -12.959 8.786 -1.738 1.00 92.75 93 ILE A CA 1
ATOM 754 C C . ILE A 1 93 ? -13.714 8.674 -0.418 1.00 92.75 93 ILE A C 1
ATOM 756 O O . ILE A 1 93 ? -14.912 8.951 -0.348 1.00 92.75 93 ILE A O 1
ATOM 760 N N . LYS A 1 94 ? -13.039 8.179 0.624 1.00 92.12 94 LYS A N 1
ATOM 761 C CA . LYS A 1 94 ? -13.690 7.820 1.883 1.00 92.12 94 LYS A CA 1
ATOM 762 C C . LYS A 1 94 ? -12.722 7.927 3.045 1.00 92.12 94 LYS A C 1
ATOM 764 O O . LYS A 1 94 ? -11.560 7.550 2.919 1.00 92.12 94 LYS A O 1
ATOM 769 N N . SER A 1 95 ? -13.229 8.374 4.183 1.00 92.25 95 SER A N 1
ATOM 770 C CA . SER A 1 95 ? -12.500 8.436 5.443 1.00 92.25 95 SER A CA 1
ATOM 771 C C . SER A 1 95 ? -13.322 7.805 6.565 1.00 92.25 95 SER A C 1
ATOM 773 O O . SER A 1 95 ? -14.548 7.695 6.481 1.00 92.25 95 SER A O 1
ATOM 775 N N . GLY A 1 96 ? -12.642 7.322 7.599 1.00 92.81 96 GLY A N 1
ATOM 776 C CA . GLY A 1 96 ? -13.275 6.726 8.774 1.00 92.81 96 GLY A CA 1
ATOM 777 C C . GLY A 1 96 ? -12.281 5.945 9.620 1.00 92.81 96 GLY A C 1
ATOM 778 O O . GLY A 1 96 ? -11.074 6.088 9.454 1.00 92.81 96 GLY A O 1
ATOM 779 N N . GLU A 1 97 ? -12.769 5.085 10.509 1.00 92.88 97 GLU A N 1
ATOM 780 C CA . GLU A 1 97 ? -11.903 4.298 11.392 1.00 92.88 97 GLU A CA 1
ATOM 781 C C . GLU A 1 97 ? -10.970 3.359 10.600 1.00 92.88 97 GLU A C 1
ATOM 783 O O . GLU A 1 97 ? -11.381 2.718 9.625 1.00 92.88 97 GLU A O 1
ATOM 788 N N . ILE A 1 98 ? -9.718 3.212 11.053 1.00 89.94 98 ILE A N 1
ATOM 789 C CA . ILE A 1 98 ? -8.695 2.376 10.395 1.00 89.94 98 ILE A CA 1
ATOM 790 C C . ILE A 1 98 ? -9.196 0.955 10.099 1.00 89.94 98 ILE A C 1
ATOM 792 O O . ILE A 1 98 ? -8.934 0.430 9.014 1.00 89.94 98 ILE A O 1
ATOM 796 N N . LYS A 1 99 ? -9.890 0.309 11.047 1.00 89.56 99 LYS A N 1
ATOM 797 C CA . LYS A 1 99 ? -10.374 -1.072 10.880 1.00 89.56 99 LYS A CA 1
ATOM 798 C C . LYS A 1 99 ? -11.386 -1.180 9.742 1.00 89.56 99 LYS A C 1
ATOM 800 O O . LYS A 1 99 ? -11.243 -2.050 8.884 1.00 89.56 99 LYS A O 1
ATOM 805 N N . VAL A 1 100 ? -12.349 -0.260 9.707 1.00 91.69 100 VAL A N 1
ATOM 806 C CA . VAL A 1 100 ? -13.392 -0.206 8.677 1.00 91.69 100 VAL A CA 1
ATOM 807 C C . VAL A 1 100 ? -12.766 0.069 7.313 1.00 91.69 100 VAL A C 1
ATOM 809 O O . VAL A 1 100 ? -13.013 -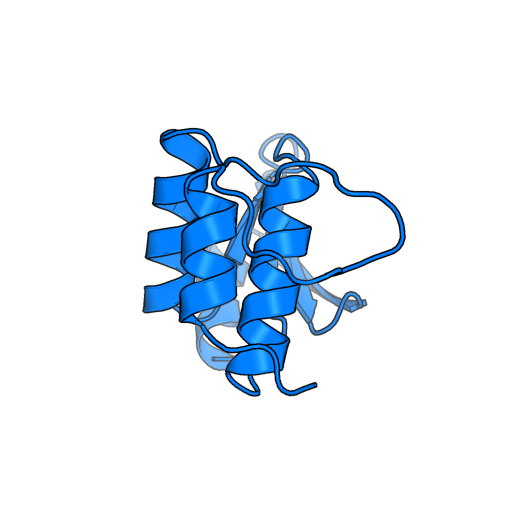0.670 6.363 1.00 91.69 100 VAL A O 1
ATOM 812 N N . MET A 1 101 ? -11.886 1.068 7.220 1.00 92.38 101 MET A N 1
ATOM 813 C CA . MET A 1 101 ? -11.248 1.435 5.952 1.00 92.38 101 MET A CA 1
ATOM 814 C C . MET A 1 101 ? -10.340 0.329 5.404 1.00 92.38 101 MET A C 1
ATOM 816 O O . MET A 1 101 ? -10.312 0.101 4.198 1.00 92.38 101 MET A O 1
ATOM 820 N N . LYS A 1 102 ? -9.644 -0.424 6.268 1.00 89.44 102 LYS A N 1
ATOM 821 C CA . LYS A 1 102 ? -8.852 -1.596 5.855 1.00 89.44 102 LYS A CA 1
ATOM 822 C C . LYS A 1 102 ? -9.684 -2.710 5.236 1.00 89.44 102 LYS A C 1
ATOM 824 O O . LYS A 1 102 ? -9.182 -3.441 4.384 1.00 89.44 102 LYS A O 1
ATOM 829 N N . GLN A 1 103 ? -10.911 -2.900 5.705 1.00 90.81 103 GLN A N 1
ATOM 830 C CA . GLN A 1 103 ? -11.809 -3.893 5.131 1.00 90.81 103 GLN A CA 1
ATOM 831 C C . GLN A 1 103 ? -12.445 -3.364 3.848 1.00 90.81 103 GLN A C 1
ATOM 833 O O . GLN A 1 103 ? -12.520 -4.087 2.860 1.00 90.81 103 GLN A O 1
ATOM 838 N N . LEU A 1 104 ? -12.807 -2.083 3.849 1.00 91.56 104 LEU A N 1
ATOM 839 C CA . LEU A 1 104 ? -13.418 -1.403 2.722 1.00 91.56 104 LEU A CA 1
ATOM 840 C C . LEU A 1 104 ? -12.471 -1.284 1.520 1.00 91.56 104 LEU A C 1
ATOM 842 O O . LEU A 1 104 ? -12.887 -1.553 0.405 1.00 91.56 104 LEU A O 1
ATOM 846 N N . ILE A 1 105 ? -11.188 -0.955 1.704 1.00 91.06 105 ILE A N 1
ATOM 847 C CA . ILE A 1 105 ? -10.261 -0.816 0.565 1.00 91.06 105 ILE A CA 1
ATOM 848 C C . ILE A 1 105 ? -10.116 -2.113 -0.242 1.00 91.06 105 ILE A C 1
ATOM 850 O O . ILE A 1 105 ? -9.928 -2.066 -1.451 1.00 91.06 105 ILE A O 1
ATOM 854 N N . LYS A 1 106 ? -10.288 -3.277 0.397 1.00 88.38 106 LYS A N 1
ATOM 855 C CA . LYS A 1 106 ? -10.241 -4.577 -0.282 1.00 88.38 106 LYS A CA 1
ATOM 856 C C . LYS A 1 106 ? -11.388 -4.786 -1.270 1.00 88.38 106 LYS A C 1
ATOM 858 O O . LYS A 1 106 ? -11.242 -5.625 -2.144 1.00 88.38 106 LYS A O 1
ATOM 863 N N . SER A 1 107 ? -12.504 -4.061 -1.145 1.00 89.12 107 SER A N 1
ATOM 864 C CA . SER A 1 107 ? -13.589 -4.120 -2.133 1.00 89.12 107 SER A CA 1
ATOM 865 C C . SER A 1 107 ? -13.326 -3.260 -3.371 1.00 89.12 107 SER A C 1
ATOM 867 O O . SER A 1 107 ? -14.096 -3.339 -4.320 1.00 89.12 107 SER A O 1
ATOM 869 N N . TYR A 1 108 ? -12.292 -2.411 -3.355 1.00 83.56 108 TYR A N 1
ATOM 870 C CA . TYR A 1 108 ? -11.906 -1.562 -4.491 1.00 83.56 108 TYR A CA 1
ATOM 871 C C . TYR A 1 108 ? -10.818 -2.190 -5.373 1.00 83.56 108 TYR A C 1
ATOM 873 O O . TYR A 1 108 ? -10.474 -1.618 -6.403 1.00 83.56 108 TYR A O 1
ATOM 881 N N . VAL A 1 109 ? -10.271 -3.330 -4.949 1.00 80.69 109 VAL A N 1
ATOM 882 C CA . VAL A 1 109 ? -9.138 -4.049 -5.549 1.00 80.69 109 VAL A CA 1
ATOM 883 C C . VAL A 1 109 ? -9.602 -5.133 -6.517 1.00 80.69 109 VAL A C 1
ATOM 885 O O . VAL A 1 109 ? -8.898 -5.358 -7.535 1.00 80.69 109 VAL A O 1
#

Radius of gyration: 14.19 Å; chains: 1; bounding box: 34×24×40 Å

Sequence (109 aa):
MKIKLEHIDQLVRGNKSGINLGSRGVPHHLHTFEKMKYDRALKNKFLEITQKDRINLINVWSKVCQVKNWDNLMLIKNSETGNAEILKDGFPIKSGEIKVMKQLIKSYV

Secondary structure (DSSP, 8-state):
----HHHHHHHHTT---SS--SSS----PPPHHHHHHHHHHHHHTSEEEETTS-HHHHHHHHHHHHHHT---EEEEEETTTTEEEEEETTEEEEEEEHHHHHHHGGG--

pLDDT: mean 79.2, std 14.89, range [40.0, 93.25]

Foldseek 3Di:
DQDAPVLLVCLCCQHHSVDPPDDDPDRLHDDPVLVVQLVVCVVLVEGEDEPPDDPSSLSSQVVVCVNVVHWHWYWYDDPVVQKIFIDTPNHTDDMDHPVVVVVVSSVVD